Protein AF-A0A6B3CUW3-F1 (afdb_monomer)

Foldseek 3Di:
DFAEDEDEPYLTLKYFPVSPPDPDPPVPDADKDQPDDDPNHRGIIGGPVSVVVVVVCVVRHHYHHDYPDD

Solvent-accessible surface area (backbone atoms only — not comparable to full-atom values): 4418 Å² total; per-residue (Å²):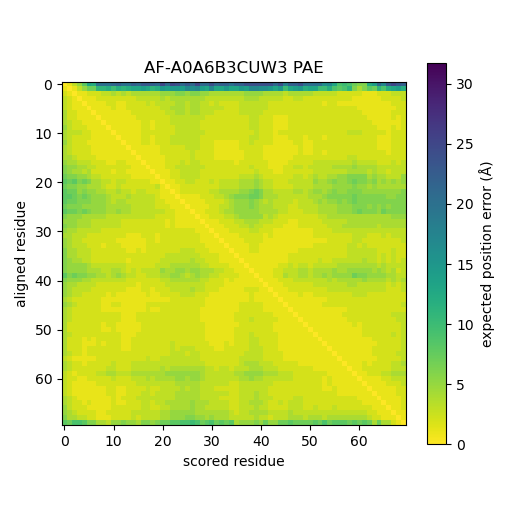 132,86,51,75,46,76,40,54,41,82,81,69,61,33,24,38,84,90,65,58,77,77,89,60,59,77,93,71,47,76,61,68,40,76,79,38,71,52,97,91,35,83,47,28,30,33,42,52,67,56,54,52,52,51,54,55,46,52,76,73,29,52,71,41,85,53,62,92,78,131

Structure (mmCIF, N/CA/C/O backbone):
data_AF-A0A6B3CUW3-F1
#
_entry.id   AF-A0A6B3CUW3-F1
#
loop_
_atom_site.group_PDB
_atom_site.id
_atom_site.type_symbol
_atom_site.label_atom_id
_atom_site.label_alt_id
_atom_site.label_comp_id
_atom_site.label_asym_id
_atom_site.label_entity_id
_atom_site.label_seq_id
_atom_site.pdbx_PDB_ins_code
_atom_site.Cartn_x
_atom_site.Cartn_y
_atom_site.Cartn_z
_atom_site.occupancy
_atom_site.B_iso_or_equiv
_atom_site.auth_seq_id
_atom_site.auth_comp_id
_atom_site.auth_asym_id
_atom_site.auth_atom_id
_atom_site.pdbx_PDB_model_num
ATOM 1 N N . MET A 1 1 ? -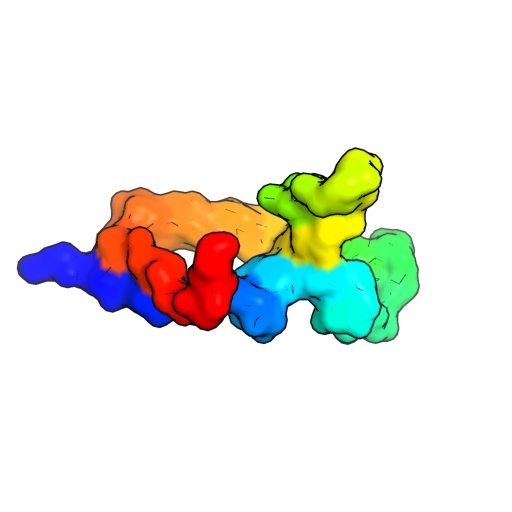19.094 1.721 20.077 1.00 70.75 1 MET A N 1
ATOM 2 C CA . MET A 1 1 ? -17.642 1.445 20.010 1.00 70.75 1 MET A CA 1
ATOM 3 C C . MET A 1 1 ? -17.162 1.851 18.629 1.00 70.75 1 MET A C 1
ATOM 5 O O . MET A 1 1 ? -17.856 1.490 17.684 1.00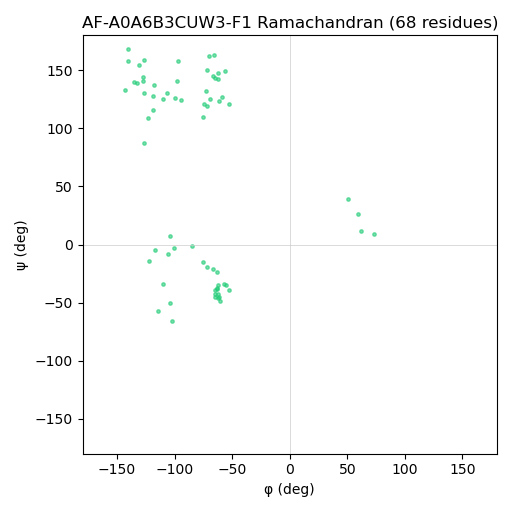 70.75 1 MET A O 1
ATOM 9 N N . PRO A 1 2 ? -16.066 2.615 18.487 1.00 86.25 2 PRO A N 1
ATOM 10 C CA . PRO A 1 2 ? -15.496 2.874 17.168 1.00 86.25 2 PRO A CA 1
ATOM 11 C C . PRO A 1 2 ? -14.972 1.565 16.563 1.00 86.25 2 PRO A C 1
ATOM 13 O O . PRO A 1 2 ? -14.454 0.713 17.288 1.00 86.25 2 PRO A O 1
ATOM 16 N N . VAL A 1 3 ? -15.126 1.395 15.249 1.00 96.88 3 VAL A N 1
ATOM 17 C CA . VAL A 1 3 ? -14.486 0.297 14.514 1.00 96.88 3 VAL A CA 1
ATOM 18 C C . VAL A 1 3 ? -12.994 0.609 14.417 1.00 96.88 3 VAL A C 1
ATOM 20 O O . VAL A 1 3 ? -12.624 1.730 14.066 1.00 96.88 3 VAL A O 1
ATOM 23 N N . LEU A 1 4 ? -12.147 -0.369 14.741 1.00 97.44 4 LEU A N 1
ATOM 24 C CA . LEU A 1 4 ? -10.703 -0.299 14.533 1.00 97.44 4 LEU A CA 1
ATOM 25 C C . LEU A 1 4 ? -10.330 -1.199 13.359 1.00 97.44 4 LEU A C 1
ATOM 27 O O . LEU A 1 4 ? -10.723 -2.365 13.328 1.00 97.44 4 LEU A O 1
ATOM 31 N N . VAL A 1 5 ? -9.553 -0.660 12.422 1.00 98.00 5 VAL A N 1
ATOM 32 C CA . VAL A 1 5 ? -8.981 -1.411 11.303 1.00 98.00 5 VAL A CA 1
ATOM 33 C C . VAL A 1 5 ? -7.467 -1.339 11.394 1.00 98.00 5 VAL A C 1
ATOM 35 O O . VAL A 1 5 ? -6.881 -0.267 11.268 1.00 98.00 5 VAL A O 1
ATOM 38 N N . ALA A 1 6 ? -6.845 -2.492 11.609 1.00 98.00 6 ALA A N 1
ATOM 39 C CA . ALA A 1 6 ? -5.404 -2.656 11.552 1.00 98.00 6 ALA A CA 1
ATOM 40 C C . ALA A 1 6 ? -5.032 -3.254 10.193 1.00 98.00 6 ALA A C 1
ATOM 42 O O . ALA A 1 6 ? -5.576 -4.291 9.815 1.00 98.00 6 ALA A O 1
ATOM 43 N N . SER A 1 7 ? -4.130 -2.605 9.461 1.00 97.75 7 SER A N 1
ATOM 44 C CA . SER A 1 7 ? -3.680 -3.082 8.151 1.00 97.75 7 SER A CA 1
ATOM 45 C C . SER A 1 7 ? -2.171 -3.035 8.054 1.00 97.75 7 SER A C 1
ATOM 47 O O . SER A 1 7 ? -1.549 -2.047 8.446 1.00 97.75 7 SER A O 1
ATOM 49 N N . ASP A 1 8 ? -1.604 -4.069 7.451 1.00 98.06 8 ASP A N 1
ATOM 50 C CA . ASP A 1 8 ? -0.241 -4.023 6.944 1.00 98.06 8 ASP A CA 1
ATOM 51 C C . ASP A 1 8 ? -0.108 -3.018 5.779 1.00 98.06 8 ASP A C 1
ATOM 53 O O . ASP A 1 8 ? -1.112 -2.574 5.205 1.00 98.06 8 ASP A O 1
ATOM 57 N N . LEU A 1 9 ? 1.130 -2.623 5.467 1.00 97.50 9 LEU A N 1
ATOM 58 C CA . LEU A 1 9 ? 1.466 -1.683 4.398 1.00 97.50 9 LEU A CA 1
ATOM 59 C C . LEU A 1 9 ? 2.007 -2.394 3.153 1.00 97.50 9 LEU A C 1
ATOM 61 O O . LEU A 1 9 ? 1.370 -2.347 2.099 1.00 97.50 9 LEU A O 1
ATOM 65 N N . ASP A 1 10 ? 3.178 -3.023 3.247 1.00 97.31 10 ASP A N 1
ATOM 66 C CA . ASP A 1 10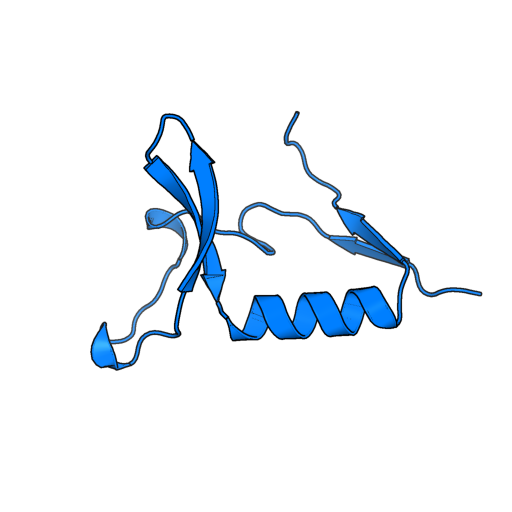 ? 3.899 -3.550 2.088 1.00 97.31 10 ASP A CA 1
ATOM 67 C C . ASP A 1 10 ? 3.186 -4.741 1.465 1.00 97.31 10 ASP A C 1
ATOM 69 O O . ASP A 1 10 ? 2.936 -5.750 2.109 1.00 97.31 10 ASP A O 1
ATOM 73 N N . ARG A 1 11 ? 2.897 -4.654 0.166 1.00 95.75 11 ARG A N 1
ATOM 74 C CA . ARG A 1 11 ? 2.114 -5.657 -0.574 1.00 95.75 11 ARG A CA 1
ATOM 75 C C . ARG A 1 11 ? 0.675 -5.844 -0.074 1.00 95.75 11 ARG A C 1
ATOM 77 O O . ARG A 1 11 ? -0.006 -6.756 -0.546 1.00 95.75 11 ARG A O 1
ATOM 84 N N . THR A 1 12 ? 0.201 -4.946 0.786 1.00 96.38 12 THR A N 1
ATOM 85 C CA . THR A 1 12 ? -1.189 -4.874 1.248 1.00 96.38 12 THR A CA 1
ATOM 86 C C . THR A 1 12 ? -1.852 -3.584 0.764 1.00 96.38 12 THR A C 1
ATOM 88 O O . THR A 1 12 ? -2.858 -3.626 0.062 1.00 96.38 12 THR A O 1
ATOM 91 N N . LEU A 1 13 ? -1.274 -2.429 1.098 1.00 97.19 13 LEU A N 1
ATOM 92 C CA . LEU A 1 13 ? -1.761 -1.114 0.671 1.00 97.19 13 LEU A CA 1
ATOM 93 C C . LEU A 1 13 ? -0.840 -0.433 -0.331 1.00 97.19 13 LEU A C 1
ATOM 95 O O . LEU A 1 13 ? -1.321 0.290 -1.200 1.00 97.19 13 LEU A O 1
ATOM 99 N N . ILE A 1 14 ? 0.469 -0.642 -0.196 1.00 97.88 14 ILE A N 1
ATOM 100 C CA . ILE A 1 14 ? 1.482 0.003 -1.025 1.00 97.88 14 ILE A CA 1
ATOM 101 C C . ILE A 1 14 ? 2.424 -1.037 -1.627 1.00 97.88 14 ILE A C 1
ATOM 103 O O . ILE A 1 14 ? 2.749 -2.055 -1.015 1.00 97.88 14 ILE A O 1
ATOM 107 N N . TYR A 1 15 ? 2.853 -0.776 -2.856 1.00 98.31 15 TYR A N 1
ATOM 108 C CA . TYR A 1 15 ? 3.613 -1.707 -3.679 1.00 98.31 15 TYR A CA 1
ATOM 109 C C . TYR A 1 15 ? 4.777 -0.979 -4.338 1.00 98.31 15 TYR A C 1
ATOM 111 O O . TYR A 1 15 ? 4.619 0.133 -4.839 1.00 98.31 15 TYR A O 1
ATOM 119 N N . SER A 1 16 ? 5.943 -1.617 -4.403 1.00 97.44 16 SER A N 1
ATOM 120 C CA . SER A 1 16 ? 7.001 -1.161 -5.305 1.00 97.44 16 SER A CA 1
ATOM 121 C C . SER A 1 16 ? 6.615 -1.423 -6.760 1.00 97.44 16 SER A C 1
ATOM 123 O O . SER A 1 16 ? 5.769 -2.275 -7.036 1.00 97.44 16 SER A O 1
ATOM 125 N N . ALA A 1 17 ? 7.279 -0.755 -7.707 1.00 94.81 17 ALA A N 1
ATOM 126 C CA . ALA A 1 17 ? 7.023 -0.966 -9.136 1.00 94.81 17 ALA A CA 1
ATOM 127 C C . ALA A 1 17 ? 7.116 -2.454 -9.543 1.00 94.81 17 ALA A C 1
ATOM 129 O O . ALA A 1 17 ? 6.280 -2.952 -10.290 1.00 94.81 17 ALA A O 1
ATOM 130 N N . ALA A 1 18 ? 8.084 -3.188 -8.983 1.00 95.19 18 ALA A N 1
ATOM 131 C CA . ALA A 1 18 ? 8.272 -4.616 -9.245 1.00 95.19 18 ALA A CA 1
ATOM 132 C C . ALA A 1 18 ? 7.198 -5.517 -8.604 1.00 95.19 18 ALA A C 1
ATOM 134 O O . ALA A 1 18 ? 7.040 -6.664 -9.013 1.00 95.19 18 ALA A O 1
ATOM 135 N N . ALA A 1 19 ? 6.477 -5.027 -7.593 1.00 96.88 19 ALA A N 1
ATOM 136 C CA . ALA A 1 19 ? 5.469 -5.786 -6.855 1.00 96.88 19 ALA A CA 1
ATOM 137 C C . ALA A 1 19 ? 4.025 -5.481 -7.293 1.00 96.88 19 ALA A C 1
ATOM 139 O O . ALA A 1 19 ? 3.107 -6.109 -6.776 1.00 96.88 19 ALA A O 1
ATOM 140 N N . LEU A 1 20 ? 3.817 -4.543 -8.225 1.00 93.75 20 LEU A N 1
ATOM 141 C CA . LEU A 1 20 ? 2.485 -4.126 -8.679 1.00 93.75 20 LEU A CA 1
ATOM 142 C C . LEU A 1 20 ? 1.687 -5.250 -9.350 1.00 93.75 20 LEU A C 1
ATOM 144 O O . LEU A 1 20 ? 0.467 -5.280 -9.234 1.00 93.75 20 LEU A O 1
ATOM 148 N N . GLY A 1 21 ? 2.363 -6.149 -10.074 1.00 93.06 21 GLY A N 1
ATOM 149 C CA . GLY A 1 21 ? 1.720 -7.307 -10.703 1.00 93.06 21 GLY A CA 1
ATOM 150 C C . GLY A 1 21 ? 0.616 -6.959 -11.710 1.00 93.06 21 GLY A C 1
ATOM 151 O O . GLY A 1 21 ? -0.291 -7.761 -11.907 1.00 93.06 21 GLY A O 1
ATOM 152 N N . LEU A 1 22 ? 0.662 -5.775 -12.332 1.00 93.25 22 LEU A N 1
ATOM 153 C CA . LEU A 1 22 ? -0.308 -5.376 -13.352 1.00 93.25 22 LEU A CA 1
ATOM 154 C C . LEU A 1 22 ? -0.057 -6.180 -14.633 1.00 93.25 22 LEU A C 1
ATOM 156 O O . LEU A 1 22 ? 1.024 -6.113 -15.210 1.00 93.25 22 LEU A O 1
ATOM 160 N N . THR A 1 23 ? -1.054 -6.951 -15.065 1.00 94.62 23 THR A N 1
ATOM 161 C CA . THR A 1 23 ? -0.968 -7.836 -16.243 1.00 94.62 23 THR A CA 1
ATOM 162 C C . THR A 1 23 ? -1.688 -7.281 -17.472 1.00 94.62 23 THR A C 1
ATOM 164 O O . THR A 1 23 ? -1.869 -7.995 -18.456 1.00 94.62 23 THR A O 1
ATOM 167 N N . VAL A 1 24 ? -2.157 -6.037 -17.396 1.00 94.56 24 VAL A N 1
ATOM 168 C CA . VAL A 1 24 ? -2.857 -5.337 -18.479 1.00 94.56 24 VAL A CA 1
ATOM 169 C C . VAL A 1 24 ? -1.881 -4.443 -19.250 1.00 94.56 24 VAL A C 1
ATOM 171 O O . VAL A 1 24 ? -0.849 -4.067 -18.689 1.00 94.56 24 VAL A O 1
ATOM 174 N N . PRO A 1 25 ? -2.180 -4.079 -20.509 1.00 96.06 25 PRO A N 1
ATOM 175 C CA . PRO A 1 25 ? -1.411 -3.065 -21.225 1.00 96.06 25 PRO A CA 1
ATOM 176 C C . PRO A 1 25 ? -1.362 -1.736 -20.458 1.00 96.06 25 PRO A C 1
ATOM 178 O O . PRO A 1 25 ? -2.334 -1.366 -19.804 1.00 96.06 25 PRO A O 1
ATOM 181 N N . ASP A 1 26 ? -0.279 -0.969 -20.606 1.00 91.19 26 ASP A N 1
ATOM 182 C CA . ASP A 1 26 ? -0.085 0.304 -19.887 1.00 91.19 26 ASP A CA 1
ATOM 183 C C . ASP A 1 26 ? -1.233 1.305 -20.088 1.00 91.19 26 ASP A C 1
ATOM 185 O O . ASP A 1 26 ? -1.602 2.024 -19.164 1.00 91.19 26 ASP A O 1
ATOM 189 N N . ALA A 1 27 ? -1.833 1.336 -21.282 1.00 94.50 27 ALA A N 1
ATOM 190 C CA . ALA A 1 27 ? -2.967 2.212 -21.587 1.00 94.50 27 ALA A CA 1
ATOM 191 C C . ALA A 1 27 ? -4.248 1.849 -20.808 1.00 94.50 27 ALA A C 1
ATOM 193 O O . ALA A 1 27 ? -5.137 2.684 -20.660 1.00 94.50 27 ALA A O 1
ATOM 194 N N . GLU A 1 28 ? -4.337 0.610 -20.327 1.00 96.25 28 GLU A N 1
ATOM 195 C CA . GLU A 1 28 ? -5.456 0.069 -19.552 1.00 96.25 28 GLU A CA 1
ATOM 196 C C . GLU A 1 28 ? -5.109 -0.071 -18.062 1.00 96.25 28 GLU A C 1
ATOM 198 O O . GLU A 1 28 ? -5.980 -0.366 -17.240 1.00 96.25 28 GLU A O 1
ATOM 203 N N . ALA A 1 29 ? -3.841 0.137 -17.696 1.00 95.62 29 ALA A N 1
ATOM 204 C CA . ALA A 1 29 ? -3.386 0.065 -16.321 1.00 95.62 29 ALA A CA 1
ATOM 205 C C . ALA A 1 29 ? -4.079 1.134 -15.457 1.00 95.62 29 ALA A C 1
ATOM 207 O O . ALA A 1 29 ? -4.298 2.267 -15.901 1.00 95.62 29 ALA A O 1
ATOM 208 N N . PRO A 1 30 ? -4.419 0.813 -14.195 1.00 96.38 30 PRO A N 1
ATOM 209 C CA . PRO A 1 30 ? -4.995 1.794 -13.293 1.00 96.38 30 PRO A CA 1
ATOM 210 C C . PRO A 1 30 ? -4.005 2.931 -13.052 1.00 96.38 30 PRO A C 1
ATOM 212 O O . PRO A 1 30 ? -2.794 2.723 -12.966 1.00 96.38 30 PRO A O 1
ATOM 215 N N . ARG A 1 31 ? -4.528 4.142 -12.847 1.00 97.00 31 ARG A N 1
ATOM 216 C CA . ARG A 1 31 ? -3.697 5.273 -12.445 1.00 97.00 31 ARG A CA 1
ATOM 217 C C . ARG A 1 31 ? -3.040 4.979 -11.097 1.00 97.00 31 ARG A C 1
ATOM 219 O O . ARG A 1 31 ? -3.722 4.708 -10.105 1.00 97.00 31 ARG A O 1
ATOM 226 N N . LEU A 1 32 ? -1.715 5.058 -11.075 1.00 97.44 32 LEU A N 1
ATOM 227 C CA . LEU A 1 32 ? -0.901 4.871 -9.881 1.00 97.44 32 LEU A CA 1
ATOM 228 C C . LEU A 1 32 ? -0.530 6.219 -9.270 1.00 97.44 32 LEU A C 1
ATOM 230 O O . LEU A 1 32 ? -0.211 7.176 -9.976 1.00 97.44 32 LEU A O 1
ATOM 234 N N . LEU A 1 33 ? -0.543 6.274 -7.944 1.00 98.31 33 LEU A N 1
ATOM 235 C CA . LEU A 1 33 ? -0.068 7.400 -7.154 1.00 98.31 33 LEU A CA 1
ATOM 236 C C . LEU A 1 33 ? 1.218 6.986 -6.447 1.00 98.31 33 LEU A C 1
ATOM 238 O O . LEU A 1 33 ? 1.231 5.986 -5.732 1.00 98.31 33 LEU A O 1
ATOM 242 N N . CYS A 1 34 ? 2.287 7.758 -6.636 1.00 98.06 34 CYS A N 1
ATOM 243 C CA . CYS A 1 34 ? 3.503 7.621 -5.841 1.00 98.06 34 CYS A CA 1
ATOM 244 C C . CYS A 1 34 ? 3.249 8.201 -4.447 1.00 98.06 34 CYS A C 1
ATOM 246 O O . CYS A 1 34 ? 2.933 9.384 -4.323 1.00 98.06 34 CYS A O 1
ATOM 248 N N . VAL A 1 35 ? 3.406 7.383 -3.410 1.00 97.38 35 VAL A N 1
ATOM 249 C CA . VAL A 1 35 ? 3.170 7.774 -2.008 1.00 97.38 35 VAL A CA 1
ATOM 250 C C . VAL A 1 35 ? 4.409 7.709 -1.136 1.00 97.38 35 VAL A C 1
ATOM 252 O O . VAL A 1 35 ? 4.377 8.137 0.012 1.00 97.38 35 VAL A O 1
ATOM 255 N N . GLU A 1 36 ? 5.515 7.223 -1.685 1.00 97.25 36 GLU A N 1
ATOM 256 C CA . GLU A 1 36 ? 6.794 7.209 -0.998 1.00 97.25 36 GLU A CA 1
ATOM 257 C C . GLU A 1 36 ? 7.918 7.481 -1.987 1.00 97.25 36 GLU A C 1
ATOM 259 O O . GLU A 1 36 ? 7.979 6.870 -3.056 1.00 97.25 36 GLU A O 1
ATOM 264 N N . VAL A 1 37 ? 8.820 8.384 -1.611 1.00 97.56 37 VAL A N 1
ATOM 265 C CA . VAL A 1 37 ? 10.049 8.678 -2.346 1.00 97.56 37 VAL A CA 1
ATOM 266 C C . VAL A 1 37 ? 11.221 8.365 -1.427 1.00 97.56 37 VAL A C 1
ATOM 268 O O . VAL A 1 37 ? 11.279 8.864 -0.307 1.00 97.56 37 VAL A O 1
ATOM 271 N N . TYR A 1 38 ? 12.163 7.567 -1.916 1.00 95.25 38 TYR A N 1
A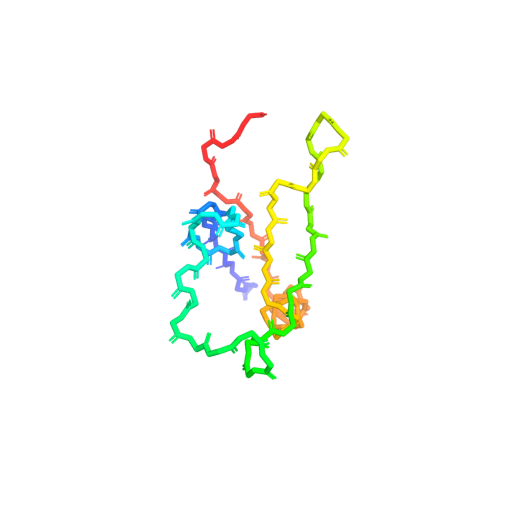TOM 272 C CA . TYR A 1 38 ? 13.374 7.179 -1.205 1.00 95.25 38 TYR A CA 1
ATOM 273 C C . TYR A 1 38 ? 14.594 7.486 -2.072 1.00 95.25 38 TYR A C 1
ATOM 275 O O . TYR A 1 38 ? 14.604 7.177 -3.262 1.00 95.25 38 TYR A O 1
ATOM 283 N N . GLU A 1 39 ? 15.594 8.165 -1.503 1.00 96.44 39 GLU A N 1
ATOM 284 C CA . GLU A 1 39 ? 16.802 8.616 -2.222 1.00 96.44 39 GLU A CA 1
ATOM 285 C C . GLU A 1 39 ? 16.497 9.372 -3.533 1.00 96.44 39 GLU A C 1
ATOM 287 O O . GLU A 1 39 ? 17.151 9.204 -4.563 1.00 96.44 39 GLU A O 1
ATOM 292 N N . GLY A 1 40 ? 15.453 10.206 -3.507 1.00 96.81 40 GLY A N 1
ATOM 293 C CA . GLY A 1 40 ? 15.010 10.985 -4.667 1.00 96.81 40 GLY A CA 1
ATOM 294 C C . GLY A 1 40 ? 14.313 10.165 -5.757 1.00 96.81 40 GLY A C 1
ATOM 295 O O . GLY A 1 40 ? 14.053 10.693 -6.837 1.00 96.81 40 GLY A O 1
ATOM 296 N N . ARG A 1 41 ? 13.994 8.891 -5.498 1.00 96.94 41 ARG A N 1
ATOM 297 C CA . ARG A 1 41 ? 13.301 8.004 -6.437 1.00 96.94 41 ARG A CA 1
ATOM 298 C C . ARG A 1 41 ? 11.949 7.552 -5.882 1.00 96.94 41 ARG A C 1
ATOM 300 O O . ARG A 1 41 ? 11.871 7.195 -4.708 1.00 96.94 41 ARG A O 1
ATOM 307 N N . PRO A 1 42 ? 10.889 7.528 -6.704 1.00 97.50 42 PRO A N 1
ATOM 308 C CA . PRO A 1 42 ? 9.631 6.879 -6.351 1.00 97.50 42 PRO A CA 1
ATOM 309 C C . PRO A 1 42 ? 9.849 5.427 -5.909 1.00 97.50 42 PRO A C 1
ATOM 311 O O . PRO A 1 42 ? 10.378 4.616 -6.674 1.00 97.50 42 PRO A O 1
ATOM 314 N N . LEU A 1 43 ? 9.451 5.108 -4.680 1.00 97.75 43 LEU A N 1
ATOM 315 C CA . LEU A 1 43 ? 9.635 3.789 -4.080 1.00 97.75 43 LEU A CA 1
ATOM 316 C C . LEU A 1 43 ? 8.329 2.997 -4.060 1.00 97.75 43 LEU A C 1
ATOM 318 O O . LEU A 1 43 ? 8.307 1.857 -4.525 1.00 97.75 43 LEU A O 1
ATOM 322 N N . SER A 1 44 ? 7.254 3.612 -3.560 1.00 98.00 44 SER A N 1
ATOM 323 C CA . SER A 1 44 ? 5.990 2.924 -3.291 1.00 98.00 44 SER A CA 1
ATOM 324 C C . SER A 1 44 ? 4.805 3.617 -3.950 1.00 98.00 44 SER A C 1
ATOM 326 O O . SER A 1 44 ? 4.690 4.846 -3.962 1.00 98.00 44 SER A O 1
ATOM 328 N N . TYR A 1 45 ? 3.901 2.791 -4.464 1.00 98.44 45 TYR A N 1
ATOM 329 C CA . TYR A 1 45 ? 2.727 3.179 -5.223 1.00 98.44 45 TYR A CA 1
ATOM 330 C C . TYR A 1 45 ? 1.481 2.478 -4.693 1.00 98.44 45 TYR A C 1
ATOM 332 O O . TYR A 1 45 ? 1.547 1.367 -4.170 1.00 98.44 45 TYR A O 1
ATOM 340 N N . LEU A 1 46 ? 0.331 3.094 -4.918 1.00 98.25 46 LEU A N 1
ATOM 341 C CA . LEU A 1 46 ? -0.965 2.426 -4.882 1.00 98.25 46 LEU A CA 1
ATOM 342 C C . LEU A 1 46 ? -1.837 2.960 -6.013 1.00 98.25 46 LEU A C 1
ATOM 344 O O . LEU A 1 46 ? -1.509 3.9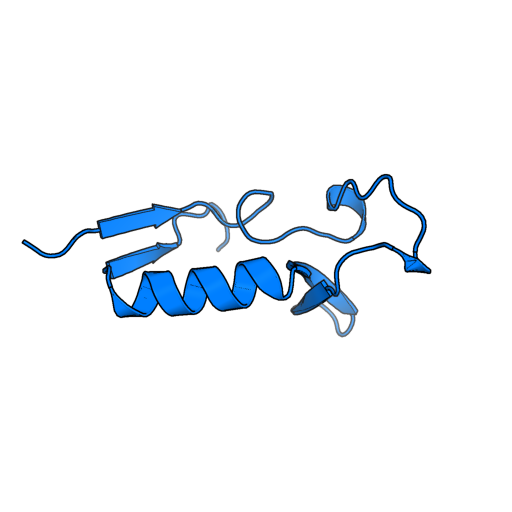68 -6.640 1.00 98.25 46 LEU A O 1
ATOM 348 N N . THR A 1 47 ? -2.960 2.304 -6.282 1.00 97.88 47 THR A N 1
ATOM 349 C CA . THR A 1 47 ? -3.919 2.829 -7.256 1.00 97.88 47 THR A CA 1
ATOM 350 C C . THR A 1 47 ? -4.645 4.051 -6.693 1.00 97.88 47 THR A C 1
ATOM 352 O O . THR A 1 47 ? -4.898 4.153 -5.491 1.00 97.88 47 THR A O 1
ATOM 355 N N . GLU A 1 48 ? -5.052 4.965 -7.571 1.00 98.06 48 GLU A N 1
ATOM 356 C CA . GLU A 1 48 ? -5.891 6.112 -7.201 1.00 98.06 48 GLU A CA 1
ATOM 357 C C . GLU A 1 48 ? -7.210 5.675 -6.539 1.00 98.06 48 GLU A C 1
ATOM 359 O O . GLU A 1 48 ? -7.685 6.303 -5.593 1.00 98.06 48 GLU A O 1
ATOM 364 N N . THR A 1 49 ? -7.767 4.539 -6.973 1.00 97.69 49 THR A N 1
ATOM 365 C CA . THR A 1 49 ? -8.969 3.957 -6.356 1.00 97.69 49 THR A CA 1
ATOM 366 C C . THR A 1 49 ? -8.713 3.524 -4.914 1.00 97.69 49 THR A C 1
ATOM 368 O O . THR A 1 49 ? -9.519 3.839 -4.039 1.00 97.69 49 THR A O 1
ATOM 371 N N . ALA A 1 50 ? -7.596 2.843 -4.645 1.00 97.69 50 ALA A N 1
ATOM 372 C CA . ALA A 1 50 ? -7.238 2.437 -3.289 1.00 97.69 50 ALA A CA 1
ATOM 373 C C . ALA A 1 50 ? -7.003 3.652 -2.376 1.00 97.69 50 ALA A C 1
ATOM 375 O O . ALA A 1 50 ? -7.450 3.641 -1.233 1.00 97.69 50 ALA A O 1
ATOM 376 N N . ALA A 1 51 ? -6.399 4.732 -2.888 1.00 98.19 51 ALA A N 1
ATOM 377 C CA . ALA A 1 51 ? -6.212 5.967 -2.124 1.00 98.19 51 ALA A CA 1
ATOM 378 C C . ALA A 1 51 ? -7.548 6.595 -1.698 1.00 98.19 51 ALA A C 1
ATOM 380 O O . ALA A 1 51 ? -7.722 6.950 -0.531 1.00 98.19 51 ALA A O 1
ATOM 381 N N . ARG A 1 52 ? -8.519 6.678 -2.619 1.00 98.44 52 ARG A N 1
ATOM 382 C CA . ARG A 1 52 ? -9.870 7.173 -2.314 1.00 98.44 52 ARG A CA 1
ATOM 383 C C . ARG A 1 52 ? -10.564 6.307 -1.259 1.00 98.44 52 ARG A C 1
ATOM 385 O O . ARG A 1 52 ? -11.088 6.838 -0.285 1.00 98.44 52 ARG A O 1
ATOM 392 N N . LEU A 1 53 ? -10.546 4.985 -1.434 1.00 98.19 53 LEU A N 1
ATOM 393 C CA . LEU A 1 53 ? -11.184 4.054 -0.497 1.00 98.19 53 LEU A CA 1
ATOM 394 C C . LEU A 1 53 ? -10.551 4.113 0.897 1.00 98.19 53 LEU A C 1
ATOM 396 O O . LEU A 1 53 ? -11.263 4.056 1.895 1.00 98.19 53 LEU A O 1
ATOM 400 N N . LEU A 1 54 ? -9.227 4.267 0.980 1.00 97.75 54 LEU A N 1
ATOM 401 C CA . LEU A 1 54 ? -8.535 4.408 2.257 1.00 97.75 54 LEU A CA 1
ATOM 402 C C . LEU A 1 54 ? -8.933 5.706 2.977 1.00 97.75 54 LEU A C 1
ATOM 404 O O . LEU A 1 54 ? -9.131 5.689 4.191 1.00 97.75 54 LEU A O 1
ATOM 408 N N . ALA A 1 55 ? -9.110 6.808 2.242 1.00 97.44 55 ALA A N 1
ATOM 409 C CA . ALA A 1 55 ? -9.601 8.064 2.807 1.00 97.44 55 ALA A CA 1
ATOM 410 C C . ALA A 1 55 ? -11.046 7.941 3.329 1.00 97.44 55 ALA A C 1
ATOM 412 O O . ALA A 1 55 ? -11.348 8.409 4.426 1.00 97.44 55 ALA A O 1
ATOM 413 N N . GLU A 1 56 ? -11.925 7.265 2.584 1.00 98.00 56 GLU A N 1
ATOM 414 C CA . GLU A 1 56 ? -13.300 6.973 3.018 1.00 98.00 56 GLU A CA 1
ATOM 415 C C . GLU A 1 56 ? -13.324 6.088 4.275 1.00 98.00 56 GLU A C 1
ATOM 417 O O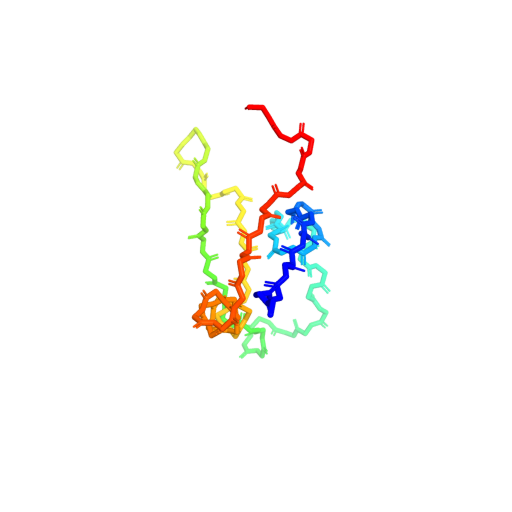 . GLU A 1 56 ? -14.058 6.365 5.228 1.00 98.00 56 GLU A O 1
ATOM 422 N N . LEU A 1 57 ? -12.472 5.060 4.322 1.00 96.88 57 LEU A N 1
ATOM 423 C CA . LEU A 1 57 ? -12.337 4.182 5.481 1.00 96.88 57 LEU A CA 1
ATOM 424 C C . LEU A 1 57 ? -11.853 4.948 6.718 1.00 96.88 57 LEU A C 1
ATOM 426 O O . LEU A 1 57 ? -12.446 4.821 7.788 1.00 96.88 57 LEU A O 1
ATOM 430 N N . ALA A 1 58 ? -10.826 5.786 6.570 1.00 95.56 58 ALA A N 1
ATOM 431 C CA . ALA A 1 58 ? -10.300 6.608 7.659 1.00 95.56 58 ALA A CA 1
ATOM 432 C C . ALA A 1 58 ? -11.323 7.634 8.187 1.00 95.56 58 ALA A C 1
ATOM 434 O O . ALA A 1 58 ? -11.237 8.051 9.339 1.00 95.56 58 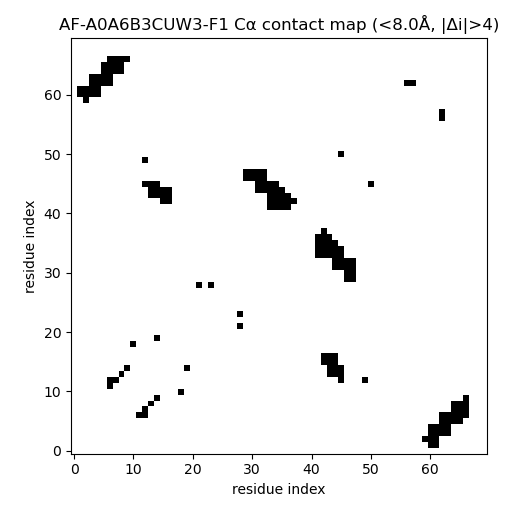ALA A O 1
ATOM 435 N N . GLY A 1 59 ? -12.319 8.015 7.377 1.00 96.56 59 GLY A N 1
ATOM 436 C CA . GLY A 1 59 ? -13.436 8.861 7.808 1.00 96.56 59 GLY A CA 1
ATOM 437 C C . GLY A 1 59 ? -14.487 8.142 8.664 1.00 96.56 59 GLY A C 1
ATOM 438 O O . GLY A 1 59 ? -15.301 8.804 9.306 1.00 96.56 59 GLY A O 1
ATOM 439 N N . THR A 1 60 ? -14.489 6.804 8.689 1.00 97.00 60 THR A N 1
ATOM 440 C CA . THR A 1 60 ? -15.523 5.991 9.364 1.00 97.00 60 THR A CA 1
ATOM 441 C C . THR A 1 60 ? -14.978 5.038 10.432 1.00 97.00 60 THR A C 1
ATOM 443 O O . THR A 1 60 ? -15.748 4.539 11.256 1.00 97.00 60 THR A O 1
ATOM 446 N N . ALA A 1 61 ? -13.663 4.806 10.465 1.00 97.50 61 ALA A N 1
ATOM 447 C CA . ALA A 1 61 ? -12.992 3.918 11.409 1.00 97.50 61 ALA A CA 1
ATOM 448 C C . ALA A 1 61 ? -11.653 4.498 11.886 1.00 97.50 61 ALA A C 1
ATOM 450 O O . ALA A 1 61 ? -11.017 5.300 11.205 1.00 97.50 61 ALA A O 1
ATOM 451 N N . VAL A 1 62 ? -11.185 4.037 13.050 1.00 97.62 62 VAL A N 1
ATOM 452 C CA . VAL A 1 62 ? -9.804 4.280 13.481 1.00 97.62 62 VAL A CA 1
ATOM 453 C C . VAL A 1 62 ? -8.901 3.350 12.681 1.00 97.62 62 VAL A C 1
ATOM 455 O O . VAL A 1 62 ? -8.921 2.134 12.882 1.00 97.62 62 VAL A O 1
ATOM 458 N N . PHE A 1 63 ? -8.124 3.922 11.768 1.00 97.25 63 PHE A N 1
ATOM 459 C CA . PHE A 1 63 ? -7.196 3.179 10.927 1.00 97.25 63 PHE A CA 1
ATOM 460 C C . PHE A 1 63 ? -5.789 3.176 11.537 1.00 97.25 63 PHE A C 1
ATOM 462 O O . PHE A 1 63 ? -5.225 4.237 11.806 1.00 97.25 63 PHE A O 1
ATOM 469 N N . VAL A 1 64 ? -5.218 1.989 11.748 1.00 97.44 64 VAL A N 1
ATOM 470 C CA . VAL A 1 64 ? -3.899 1.798 12.365 1.00 97.44 64 VAL A CA 1
ATOM 471 C C . VAL A 1 64 ? -2.990 1.013 11.413 1.00 97.44 64 VAL A C 1
ATOM 473 O O . VAL A 1 64 ? -3.174 -0.197 11.243 1.00 97.44 6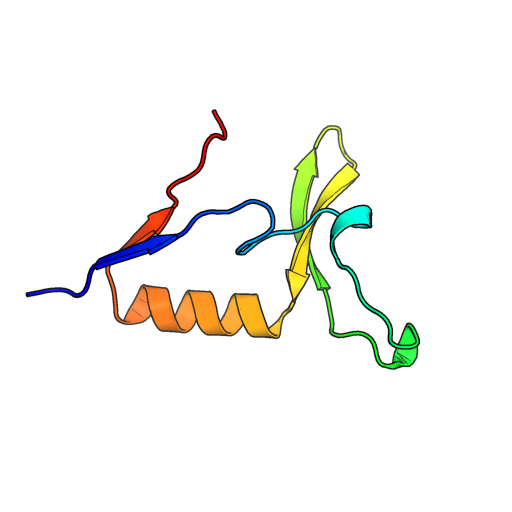4 VAL A O 1
ATOM 476 N N . PRO A 1 65 ? -1.976 1.657 10.809 1.00 96.75 65 PRO A N 1
ATOM 477 C CA . PRO A 1 65 ? -0.911 0.942 10.119 1.00 96.75 65 PRO A CA 1
ATOM 478 C C . PRO A 1 65 ? -0.198 -0.013 11.080 1.00 96.75 65 PRO A C 1
ATOM 480 O O . PRO A 1 65 ? 0.241 0.388 12.155 1.00 96.75 65 PRO A O 1
ATOM 483 N N . THR A 1 66 ? -0.090 -1.279 10.697 1.00 97.75 66 THR A N 1
ATOM 484 C CA . THR A 1 66 ? 0.562 -2.338 11.474 1.00 97.75 66 THR A CA 1
ATOM 485 C C . THR A 1 66 ? 1.599 -2.999 10.585 1.00 97.75 66 THR A C 1
ATOM 487 O O . THR A 1 66 ? 1.308 -3.952 9.874 1.00 97.75 66 THR A O 1
ATOM 490 N N . THR A 1 67 ? 2.800 -2.436 10.582 1.00 97.06 67 THR A N 1
ATOM 491 C CA . THR A 1 67 ? 3.866 -2.759 9.628 1.00 97.06 67 THR A CA 1
ATOM 492 C C . THR A 1 67 ? 5.156 -3.122 10.357 1.00 97.06 67 THR A C 1
ATOM 494 O O . THR A 1 67 ? 5.353 -2.749 11.512 1.00 97.06 67 THR A O 1
ATOM 497 N N . THR A 1 68 ? 6.052 -3.835 9.673 1.00 96.75 68 THR A N 1
ATOM 498 C CA . THR A 1 68 ? 7.420 -4.105 10.142 1.00 96.75 68 THR A CA 1
ATOM 499 C C . THR A 1 68 ? 8.410 -2.986 9.806 1.00 96.75 68 THR A C 1
ATOM 501 O O . THR A 1 68 ? 9.588 -3.110 10.133 1.00 96.75 68 THR A O 1
ATOM 504 N N . ARG A 1 69 ? 7.974 -1.923 9.115 1.00 93.56 69 ARG A N 1
ATOM 505 C CA . ARG A 1 69 ? 8.804 -0.745 8.820 1.00 93.56 69 ARG A CA 1
ATOM 506 C C . ARG A 1 69 ? 9.149 0.026 10.104 1.00 93.56 69 ARG A C 1
ATOM 508 O O . ARG A 1 69 ? 8.326 0.094 11.015 1.00 93.56 69 ARG A O 1
ATOM 515 N N . THR A 1 70 ? 10.355 0.600 10.149 1.00 89.19 70 THR A N 1
ATOM 516 C CA . THR A 1 70 ? 10.921 1.358 11.286 1.00 89.19 70 THR A CA 1
ATOM 517 C C . THR A 1 70 ? 11.199 2.803 10.926 1.00 89.19 70 THR A C 1
ATOM 519 O O . THR A 1 70 ? 11.727 3.001 9.807 1.00 89.19 70 THR A O 1
#

Mean predicted aligned error: 2.8 Å

pLDDT: mean 96.17, std 3.72, range [70.75, 98.44]

Secondary structure (DSSP, 8-state):
---EEEE--BTTTBB-GGG----S-TTTSPPEEEEEEETTEEEEEEEHHHHHHHHHHHTTSEEEE--S--

Sequence (70 aa):
MPVLVASDLDRTLIYSAAALGLTVPDAEAPRLLCVEVYEGRPLSYLTETAARLLAELAGTAVFVPTTTRT

Radius of gyration: 13.66 Å; Cα contacts (8 Å, |Δi|>4): 85; chains: 1; bounding box: 34×19×42 Å